Protein AF-A0A5U1CIJ1-F1 (afdb_monomer_lite)

Sequence (162 aa):
MGEFSKLVGDYGEDIVSHFLNIFGWENHATNKYVDCHTRKHEKNTHGIDALFVYNSPLESKTIENVIVSSKYSSNPYSKVASTFKSHFEDIATAIECYAKSSLKKEINQQVISAGRYNGCKKVDTGVLFYINNDSNPDKQDIISSIKNSQISSDLKYRTIHV

Secondary structure (DSSP, 8-state):
-HHHHHHHHHHHHHHHHHHHHHTT---SEEEEEEE-S-GGGS-SEEEEEEEEEEE-SSSTTEEEEEEEEEEEESS--TTHHHHHHHHHHHHHHHHHHHTT-HHHHHHHHHHHHHHT-TT-EEEEEEEEEEEE--SSHHHH--HHHHTT----TT---SEEE-

InterPro domains:
  IPR058873 GAPS4, PD-(D/E)XK nuclease domain [PF26115] (1-162)

Organism: Salmonella enterica (NCBI:txid28901)

pLDDT: mean 89.27, std 7.08, range [53.81, 97.5]

Foldseek 3Di:
DVVVVVVQQVVQLVVVVVVCVVVVQDFPDAFDWFAQPDCVVVDGIATFGTWGWADDPVDPLEIEIEGEDGDGDPAFDPQLQVVVLVQVLRQLSNLVRCVVGPVVVVVVVVRCVVPVSPPGHYAYEYEYHHAGPDPDPVSRPCCVVHVPRDHDPVGDHDYYHD

Radius of gyration: 16.55 Å; chains: 1; bounding box: 39×38×46 Å

Structure (mmCIF, N/CA/C/O backbone):
data_AF-A0A5U1CIJ1-F1
#
_entry.id   AF-A0A5U1CIJ1-F1
#
loop_
_atom_site.group_PDB
_atom_site.id
_atom_site.type_symbol
_atom_site.label_atom_id
_atom_site.label_alt_id
_atom_site.label_comp_id
_atom_site.label_asym_id
_atom_site.label_entity_id
_atom_site.label_seq_id
_atom_site.pdbx_PDB_ins_code
_atom_site.Cartn_x
_atom_site.Cartn_y
_atom_site.Cartn_z
_atom_site.occupancy
_atom_site.B_iso_or_equiv
_atom_site.auth_seq_id
_atom_site.auth_comp_id
_atom_site.auth_asym_id
_atom_site.auth_atom_id
_atom_site.pdbx_PDB_model_num
ATOM 1 N N . MET A 1 1 ? 3.457 9.737 25.026 1.00 53.81 1 MET A N 1
ATOM 2 C CA . MET A 1 1 ? 2.345 9.347 24.123 1.00 53.81 1 MET A CA 1
ATOM 3 C C . MET A 1 1 ? 2.815 8.828 22.762 1.00 53.81 1 MET A C 1
ATOM 5 O O . MET A 1 1 ? 2.173 7.919 22.261 1.00 53.81 1 MET A O 1
ATOM 9 N N . GLY A 1 2 ? 3.922 9.316 22.180 1.00 64.56 2 GLY A N 1
ATOM 10 C CA . GLY A 1 2 ? 4.416 8.813 20.883 1.00 64.56 2 GLY A CA 1
ATOM 11 C C . GLY A 1 2 ? 4.993 7.388 20.899 1.00 64.56 2 GLY A C 1
ATOM 12 O O . GLY A 1 2 ? 4.758 6.634 19.964 1.00 64.56 2 GLY A O 1
ATOM 13 N N . GLU A 1 3 ? 5.687 6.986 21.968 1.00 73.81 3 GLU A N 1
ATOM 14 C CA . GLU A 1 3 ? 6.355 5.672 22.032 1.00 73.81 3 GLU A CA 1
ATOM 15 C C . GLU A 1 3 ? 5.380 4.491 22.036 1.00 73.81 3 GLU A C 1
ATOM 17 O O . GLU A 1 3 ? 5.591 3.524 21.314 1.00 73.81 3 GLU A O 1
ATOM 22 N N . PHE A 1 4 ? 4.274 4.589 22.781 1.00 74.81 4 PHE A N 1
ATOM 23 C CA . PHE A 1 4 ? 3.248 3.543 22.789 1.00 74.81 4 PHE A CA 1
ATOM 24 C C . PHE A 1 4 ? 2.557 3.414 21.426 1.00 74.81 4 PHE A C 1
ATOM 26 O O . PHE A 1 4 ? 2.338 2.309 20.948 1.00 74.81 4 PHE A O 1
ATOM 33 N N . SER A 1 5 ? 2.261 4.539 20.763 1.00 73.25 5 SER A N 1
ATOM 34 C CA . SER A 1 5 ? 1.679 4.514 19.415 1.00 73.25 5 SER A CA 1
ATOM 35 C C . SER A 1 5 ? 2.624 3.886 18.395 1.00 73.25 5 SER A C 1
ATOM 37 O O . SER A 1 5 ? 2.160 3.185 17.501 1.00 73.25 5 SER A O 1
ATOM 39 N N . LYS A 1 6 ? 3.931 4.134 18.528 1.00 79.81 6 LYS A N 1
ATOM 40 C CA . LYS A 1 6 ? 4.946 3.515 17.679 1.00 79.81 6 LYS A CA 1
ATOM 41 C C . LYS A 1 6 ? 5.019 2.008 17.924 1.00 79.81 6 LYS A C 1
ATOM 43 O O . LYS A 1 6 ? 4.906 1.257 16.973 1.00 79.81 6 LYS A O 1
ATOM 48 N N . LEU A 1 7 ? 5.079 1.580 19.187 1.00 82.62 7 LEU A N 1
ATOM 49 C CA . LEU A 1 7 ? 5.100 0.163 19.564 1.00 82.62 7 LEU A CA 1
ATOM 50 C C . LEU A 1 7 ? 3.896 -0.613 19.005 1.00 82.62 7 LEU A C 1
ATOM 52 O O . LEU A 1 7 ? 4.040 -1.733 18.527 1.00 82.62 7 LEU A O 1
ATOM 56 N N . VAL A 1 8 ? 2.703 -0.016 19.062 1.00 80.94 8 VAL A N 1
ATOM 57 C CA . VAL A 1 8 ? 1.487 -0.605 18.482 1.00 80.94 8 VAL A CA 1
ATOM 58 C C . VAL A 1 8 ? 1.604 -0.717 16.959 1.00 80.94 8 VAL A C 1
ATOM 60 O O . VAL A 1 8 ? 1.215 -1.740 16.403 1.00 80.94 8 VAL A O 1
ATOM 63 N N . GLY A 1 9 ? 2.154 0.303 16.294 1.00 79.94 9 GLY A N 1
ATOM 64 C CA . GLY A 1 9 ? 2.446 0.263 14.859 1.00 79.94 9 GLY A CA 1
ATOM 65 C C . GLY A 1 9 ? 3.426 -0.853 14.497 1.00 79.94 9 GLY A C 1
ATOM 66 O O . GLY A 1 9 ? 3.091 -1.692 13.666 1.00 79.94 9 GLY A O 1
ATOM 67 N N . ASP A 1 10 ? 4.561 -0.918 15.198 1.00 83.88 10 ASP A N 1
ATOM 68 C CA . ASP A 1 10 ? 5.608 -1.928 15.004 1.00 83.88 10 ASP A CA 1
ATOM 69 C C . ASP A 1 10 ? 5.029 -3.352 15.154 1.00 83.88 10 ASP A C 1
ATOM 71 O O . ASP A 1 10 ? 5.276 -4.224 14.327 1.00 83.88 10 ASP A O 1
ATOM 75 N N . TYR A 1 11 ? 4.150 -3.581 16.140 1.00 86.19 11 TYR A N 1
ATOM 76 C CA . TYR A 1 11 ? 3.475 -4.874 16.311 1.00 86.19 11 TYR A CA 1
ATOM 77 C C . TYR A 1 11 ? 2.556 -5.235 15.130 1.00 86.19 11 TYR A C 1
ATOM 79 O O . TYR A 1 11 ? 2.484 -6.390 14.708 1.00 86.19 11 TYR A O 1
ATOM 87 N N . GLY A 1 12 ? 1.846 -4.248 14.576 1.00 84.06 12 GLY A N 1
ATOM 88 C CA . GLY A 1 12 ? 1.027 -4.434 13.378 1.00 84.06 12 GLY A CA 1
ATOM 89 C C . GLY A 1 12 ? 1.860 -4.729 12.129 1.00 84.06 12 GLY A C 1
ATOM 90 O O . GLY A 1 12 ? 1.448 -5.527 11.283 1.00 84.06 12 GLY A O 1
ATOM 91 N N . GLU A 1 13 ? 3.027 -4.101 12.000 1.00 84.81 13 GLU A N 1
ATOM 92 C CA . GLU A 1 13 ? 3.994 -4.384 10.936 1.00 84.81 13 GLU A CA 1
ATOM 93 C C . GLU A 1 13 ? 4.591 -5.790 11.077 1.00 84.81 13 GLU A C 1
ATOM 95 O O . GLU A 1 13 ? 4.711 -6.496 10.075 1.00 84.81 13 GLU A O 1
ATOM 100 N N . ASP A 1 14 ? 4.886 -6.237 12.301 1.00 87.19 14 ASP A N 1
ATOM 101 C CA . ASP A 1 14 ? 5.404 -7.580 12.586 1.00 87.19 14 ASP A CA 1
ATOM 102 C C . ASP A 1 14 ? 4.399 -8.678 12.212 1.00 87.19 14 ASP A C 1
ATOM 104 O O . ASP A 1 14 ? 4.774 -9.660 11.567 1.00 87.19 14 ASP A O 1
ATOM 108 N N . ILE A 1 15 ? 3.114 -8.506 12.554 1.00 87.44 15 ILE A N 1
ATOM 109 C CA . ILE A 1 15 ? 2.046 -9.448 12.168 1.00 87.44 15 ILE A CA 1
ATOM 110 C C . ILE A 1 15 ? 1.993 -9.595 10.645 1.00 87.44 15 ILE A C 1
ATOM 112 O O . ILE A 1 15 ? 1.996 -10.712 10.121 1.00 87.44 15 ILE A O 1
ATOM 116 N N . VAL A 1 16 ? 1.954 -8.468 9.929 1.00 88.44 16 VAL A N 1
ATOM 117 C CA . VAL A 1 16 ? 1.864 -8.456 8.464 1.00 88.44 16 VAL A CA 1
ATOM 118 C C . VAL A 1 16 ? 3.131 -9.028 7.835 1.00 88.44 16 VAL A C 1
ATOM 120 O O . VAL A 1 16 ? 3.046 -9.847 6.923 1.00 88.44 16 VAL A O 1
ATOM 123 N N . SER A 1 17 ? 4.306 -8.669 8.347 1.00 85.75 17 SER A N 1
ATOM 124 C CA . SER A 1 17 ? 5.583 -9.199 7.867 1.00 85.75 17 SER A CA 1
ATOM 125 C C . SER A 1 17 ? 5.662 -10.712 8.058 1.00 85.75 17 SER A C 1
ATOM 127 O O . SER A 1 17 ? 6.045 -11.431 7.137 1.00 85.75 17 SER A O 1
ATOM 129 N N . HIS A 1 18 ? 5.243 -11.222 9.219 1.00 87.88 18 HIS A N 1
ATOM 130 C CA . HIS A 1 18 ? 5.201 -12.658 9.476 1.00 87.88 18 HIS A CA 1
ATOM 131 C C . HIS A 1 18 ? 4.218 -13.377 8.545 1.00 87.88 18 HIS A C 1
ATOM 133 O O . HIS A 1 18 ? 4.573 -14.401 7.964 1.00 87.88 18 HIS A O 1
ATOM 139 N N . PHE A 1 19 ? 3.020 -12.818 8.343 1.00 88.88 19 PHE A N 1
ATOM 140 C CA . PHE A 1 19 ? 2.041 -13.341 7.390 1.00 88.88 19 PHE A CA 1
ATOM 141 C C . PHE A 1 19 ? 2.640 -13.447 5.983 1.00 88.88 19 PHE A C 1
ATOM 143 O O . PHE A 1 19 ? 2.632 -14.523 5.397 1.00 88.88 19 PHE A O 1
ATOM 150 N N . LEU A 1 20 ? 3.230 -12.370 5.462 1.00 88.31 20 LEU A N 1
ATOM 151 C CA . LEU A 1 20 ? 3.820 -12.340 4.119 1.00 88.31 20 LEU A CA 1
ATOM 152 C C . LEU A 1 20 ? 5.004 -13.312 3.975 1.00 88.31 20 LEU A C 1
ATOM 154 O O . LEU A 1 20 ? 5.127 -13.981 2.946 1.00 88.31 20 LEU A O 1
ATOM 158 N N . ASN A 1 21 ? 5.813 -13.470 5.026 1.00 86.06 21 ASN A N 1
ATOM 159 C CA . ASN A 1 21 ? 6.894 -14.455 5.064 1.00 86.06 21 ASN A CA 1
ATOM 160 C C . ASN A 1 21 ? 6.374 -15.899 4.967 1.00 86.06 21 ASN A C 1
ATOM 162 O O . ASN A 1 21 ? 7.000 -16.719 4.298 1.00 86.06 21 ASN A O 1
ATOM 166 N N . ILE A 1 22 ? 5.223 -16.221 5.576 1.00 89.38 22 ILE A N 1
ATOM 167 C CA . ILE A 1 22 ? 4.598 -17.553 5.454 1.00 89.38 22 ILE A CA 1
ATOM 168 C C . ILE A 1 22 ? 4.229 -17.858 3.994 1.00 89.38 22 ILE A C 1
ATOM 170 O O . ILE A 1 22 ? 4.387 -18.993 3.548 1.00 89.38 22 ILE A O 1
ATOM 174 N N . PHE A 1 23 ? 3.793 -16.854 3.227 1.00 84.88 23 PHE A N 1
ATOM 175 C CA . PHE A 1 23 ? 3.520 -17.001 1.790 1.00 84.88 23 PHE A CA 1
ATOM 176 C C . PHE A 1 23 ? 4.783 -16.995 0.919 1.00 84.88 23 PHE A C 1
ATOM 178 O O . PHE A 1 23 ? 4.680 -17.098 -0.304 1.00 84.88 23 PHE A O 1
ATOM 185 N N . GLY A 1 24 ? 5.971 -16.880 1.521 1.00 83.38 24 GLY A N 1
ATOM 186 C CA . GLY A 1 24 ? 7.238 -16.819 0.799 1.00 83.38 24 GLY A CA 1
ATOM 187 C C . GLY A 1 24 ? 7.398 -15.548 -0.034 1.00 83.38 24 GLY A C 1
ATOM 188 O O . GLY A 1 24 ? 8.133 -15.551 -1.018 1.00 83.38 24 GLY A O 1
ATOM 189 N N . TRP A 1 25 ? 6.691 -14.467 0.310 1.00 84.19 25 TRP A N 1
ATOM 190 C CA . TRP A 1 25 ? 6.895 -13.181 -0.346 1.00 84.19 25 TRP A CA 1
ATOM 191 C C . TRP A 1 25 ? 8.174 -12.539 0.186 1.00 84.19 25 TRP A C 1
ATOM 193 O O . TRP A 1 25 ? 8.206 -11.998 1.289 1.00 84.19 25 TRP A O 1
ATOM 203 N N . GLU A 1 26 ? 9.238 -12.596 -0.613 1.00 73.94 26 GLU A N 1
ATOM 204 C CA . GLU A 1 26 ? 10.496 -11.918 -0.308 1.00 73.94 26 GLU A CA 1
ATOM 205 C C . GLU A 1 26 ? 10.369 -10.412 -0.548 1.00 73.94 26 GLU A C 1
ATOM 207 O O . GLU A 1 26 ? 10.061 -9.948 -1.648 1.00 73.94 26 GLU A O 1
ATOM 212 N N . ASN A 1 27 ? 10.590 -9.633 0.507 1.00 71.00 27 ASN A N 1
ATOM 213 C CA . ASN A 1 27 ? 10.382 -8.193 0.489 1.00 71.00 27 ASN A CA 1
ATOM 214 C C . ASN A 1 27 ? 11.592 -7.456 -0.107 1.00 71.00 27 ASN A C 1
ATOM 216 O O . ASN A 1 27 ? 12.730 -7.706 0.287 1.00 71.00 27 ASN A O 1
ATOM 220 N N . HIS A 1 28 ? 11.356 -6.502 -1.013 1.00 71.00 28 HIS A N 1
ATOM 221 C CA . HIS A 1 28 ? 12.432 -5.685 -1.588 1.00 71.00 28 HIS A CA 1
ATOM 222 C C . HIS A 1 28 ? 12.761 -4.478 -0.715 1.00 71.00 28 HIS A C 1
ATOM 224 O O . HIS A 1 28 ? 13.891 -3.987 -0.734 1.00 71.00 28 HIS A O 1
ATOM 230 N N . ALA A 1 29 ? 11.776 -3.970 0.030 1.00 78.88 29 ALA A N 1
ATOM 231 C CA . ALA A 1 29 ? 11.988 -2.872 0.953 1.00 78.88 29 ALA A CA 1
ATOM 232 C C . ALA A 1 29 ? 10.927 -2.833 2.059 1.00 78.88 29 ALA A C 1
ATOM 234 O O . ALA A 1 29 ? 9.730 -2.911 1.794 1.00 78.88 29 ALA A O 1
ATOM 235 N N . THR A 1 30 ? 11.378 -2.623 3.293 1.00 82.62 30 THR A N 1
ATOM 236 C CA . THR A 1 30 ? 10.537 -2.347 4.464 1.00 82.62 30 THR A CA 1
ATOM 237 C C . THR A 1 30 ? 10.647 -0.887 4.884 1.00 82.62 30 THR A C 1
ATOM 239 O O . THR A 1 30 ? 11.697 -0.254 4.706 1.00 82.62 30 THR A O 1
ATOM 242 N N . ASN A 1 31 ? 9.555 -0.368 5.445 1.00 82.06 31 ASN A N 1
ATOM 243 C CA . ASN A 1 31 ? 9.468 0.905 6.166 1.00 82.06 31 ASN A CA 1
ATOM 244 C C . ASN A 1 31 ? 10.107 2.073 5.405 1.00 82.06 31 ASN A C 1
ATOM 246 O O . ASN A 1 31 ? 10.948 2.822 5.914 1.00 82.06 31 ASN A O 1
ATOM 250 N N . LYS A 1 32 ? 9.728 2.199 4.129 1.00 87.19 32 LYS A N 1
ATOM 251 C CA . LYS A 1 32 ? 10.192 3.267 3.245 1.00 87.19 32 LYS A CA 1
ATOM 252 C C . LYS A 1 32 ? 9.242 4.445 3.292 1.00 87.19 32 LYS A C 1
ATOM 254 O O . LYS A 1 32 ? 8.031 4.298 3.389 1.00 87.19 32 LYS A O 1
ATOM 259 N N . TYR A 1 33 ? 9.815 5.626 3.125 1.00 90.75 33 TYR A N 1
ATOM 260 C CA . TYR A 1 33 ? 9.062 6.840 2.867 1.00 90.75 33 TYR A CA 1
ATOM 261 C C . TYR A 1 33 ? 9.269 7.235 1.413 1.00 90.75 33 TYR A C 1
ATOM 263 O O . TYR A 1 33 ? 10.394 7.204 0.911 1.00 90.75 33 TYR A O 1
ATOM 271 N N . VAL A 1 34 ? 8.183 7.596 0.739 1.00 93.75 34 VAL A N 1
ATOM 272 C CA . VAL A 1 34 ? 8.235 8.216 -0.584 1.00 93.75 34 VAL A CA 1
ATOM 273 C C . VAL A 1 34 ? 7.899 9.688 -0.466 1.00 93.75 34 VAL A C 1
ATOM 275 O O . VAL A 1 34 ? 6.933 10.062 0.202 1.00 93.75 34 VAL A O 1
ATOM 278 N N . ASP A 1 35 ? 8.692 10.522 -1.129 1.00 95.56 35 ASP A N 1
ATOM 279 C CA . ASP A 1 35 ? 8.424 11.952 -1.187 1.00 95.56 35 ASP A CA 1
ATOM 280 C C . ASP A 1 35 ? 7.102 12.213 -1.902 1.00 95.56 35 ASP A C 1
ATOM 282 O O . ASP A 1 35 ? 6.787 11.633 -2.948 1.00 95.56 35 ASP A O 1
ATOM 286 N N . CYS A 1 36 ? 6.320 13.118 -1.327 1.00 95.75 36 CYS A N 1
ATOM 287 C CA . CYS A 1 36 ? 5.090 13.556 -1.938 1.00 95.75 36 CYS A CA 1
ATOM 288 C C . CYS A 1 36 ? 5.396 14.433 -3.151 1.00 95.75 36 CYS A C 1
ATOM 290 O O . CYS A 1 36 ? 6.102 15.437 -3.077 1.00 95.75 36 CYS A O 1
ATOM 292 N N . HIS A 1 37 ? 4.808 14.085 -4.289 1.00 93.50 37 HIS A N 1
ATOM 293 C CA . HIS A 1 37 ? 5.071 14.787 -5.539 1.00 93.50 37 HIS A CA 1
ATOM 294 C C . HIS A 1 37 ? 4.178 16.026 -5.767 1.00 93.50 37 HIS A C 1
ATOM 296 O O . HIS A 1 37 ? 4.293 16.692 -6.795 1.00 93.50 37 HIS A O 1
ATOM 302 N N . THR A 1 38 ? 3.205 16.290 -4.880 1.00 92.81 38 THR A N 1
ATOM 303 C CA . THR A 1 38 ? 2.183 17.334 -5.069 1.00 92.81 38 THR A CA 1
ATOM 304 C C . THR A 1 38 ? 1.727 17.929 -3.745 1.00 92.81 38 THR A C 1
ATOM 306 O O . THR A 1 38 ? 1.473 17.218 -2.783 1.00 92.81 38 THR A O 1
ATOM 309 N N . ARG A 1 39 ? 1.505 19.244 -3.709 1.00 91.19 39 ARG A N 1
ATOM 310 C CA . ARG A 1 39 ? 0.989 19.915 -2.505 1.00 91.19 39 ARG A CA 1
ATOM 311 C C . ARG A 1 39 ? -0.465 19.556 -2.180 1.00 91.19 39 ARG A C 1
ATOM 313 O O . ARG A 1 39 ? -0.890 19.773 -1.055 1.00 91.19 39 ARG A O 1
ATOM 320 N N . LYS A 1 40 ? -1.212 18.982 -3.135 1.00 91.31 40 LYS A N 1
ATOM 321 C CA . LYS A 1 40 ? -2.625 18.598 -2.952 1.00 91.31 40 LYS A CA 1
ATOM 322 C C . LYS A 1 40 ? -2.850 17.537 -1.871 1.00 91.31 40 LYS A C 1
ATOM 324 O O . LYS A 1 40 ? -3.951 17.462 -1.355 1.00 91.31 40 LYS A O 1
ATOM 329 N N . HIS A 1 41 ? -1.847 16.713 -1.562 1.00 91.38 41 HIS A N 1
ATOM 330 C CA . HIS A 1 41 ? -1.977 15.681 -0.527 1.00 91.38 41 HIS A CA 1
ATOM 331 C C . HIS A 1 41 ? -1.764 16.226 0.889 1.00 91.38 41 HIS A C 1
ATOM 333 O O . HIS A 1 41 ? -1.901 15.467 1.840 1.00 91.38 41 HIS A O 1
ATOM 339 N N . GLU A 1 42 ? -1.350 17.495 1.029 1.00 92.69 42 GLU A N 1
ATOM 340 C CA . GLU A 1 42 ? -1.073 18.138 2.324 1.00 92.69 42 GLU A CA 1
ATOM 341 C C . GLU A 1 42 ? -0.061 17.368 3.199 1.00 92.69 42 GLU A C 1
ATOM 343 O O . GLU A 1 42 ? -0.023 17.496 4.420 1.00 92.69 42 GLU A O 1
ATOM 348 N N . LYS A 1 43 ? 0.802 16.571 2.558 1.00 92.25 43 LYS A N 1
ATOM 349 C CA . LYS A 1 43 ? 1.853 15.760 3.179 1.00 92.25 43 LYS A CA 1
ATOM 350 C C . LYS A 1 43 ? 3.169 15.961 2.440 1.00 92.25 43 LYS A C 1
ATOM 352 O O . LYS A 1 43 ? 3.178 16.168 1.228 1.00 92.25 43 LYS A O 1
ATOM 357 N N . ASN A 1 44 ? 4.276 15.863 3.175 1.00 94.06 44 ASN A N 1
ATOM 358 C CA . ASN A 1 44 ? 5.624 15.901 2.599 1.00 94.06 44 ASN A CA 1
ATOM 359 C C . ASN A 1 44 ? 6.091 14.513 2.153 1.00 94.06 44 ASN A C 1
ATOM 361 O O . ASN A 1 44 ? 6.791 14.400 1.153 1.00 94.06 44 ASN A O 1
ATOM 365 N N . THR A 1 45 ? 5.687 13.466 2.874 1.00 94.94 45 THR A N 1
ATOM 366 C CA . THR A 1 45 ? 6.059 12.075 2.603 1.00 94.94 45 THR A CA 1
ATOM 367 C C . THR A 1 45 ? 4.877 11.137 2.845 1.00 94.94 45 THR A C 1
ATOM 369 O O . THR A 1 45 ? 3.941 11.470 3.578 1.00 94.94 45 THR A O 1
ATOM 372 N N . HIS A 1 46 ? 4.927 9.957 2.230 1.00 94.44 46 HIS A N 1
ATOM 373 C CA . HIS A 1 46 ? 3.990 8.858 2.457 1.00 94.44 46 HIS A CA 1
ATOM 374 C C . HIS A 1 46 ? 4.757 7.611 2.902 1.00 94.44 46 HIS A C 1
ATOM 376 O O . HIS A 1 46 ? 5.802 7.301 2.329 1.00 94.44 46 HIS A O 1
ATOM 382 N N . GLY A 1 47 ? 4.250 6.918 3.922 1.00 90.94 47 GLY A N 1
ATOM 383 C CA . GLY A 1 47 ? 4.833 5.670 4.416 1.00 90.94 47 GLY A CA 1
ATOM 384 C C . GLY A 1 47 ? 4.409 4.467 3.574 1.00 90.94 47 GLY A C 1
ATOM 385 O O . GLY A 1 47 ? 3.264 4.392 3.128 1.00 90.94 47 GLY A O 1
ATOM 386 N N . ILE A 1 48 ? 5.347 3.550 3.360 1.00 92.62 48 ILE A N 1
ATOM 387 C CA . ILE A 1 48 ? 5.157 2.239 2.743 1.00 92.62 48 ILE A CA 1
ATOM 388 C C . ILE A 1 48 ? 5.787 1.215 3.685 1.00 92.62 48 ILE A C 1
ATOM 390 O O . ILE A 1 48 ? 7.007 1.210 3.870 1.00 92.62 48 ILE A O 1
ATOM 394 N N . ASP A 1 49 ? 4.952 0.352 4.254 1.00 91.62 49 ASP A N 1
ATOM 395 C CA . ASP A 1 49 ? 5.368 -0.5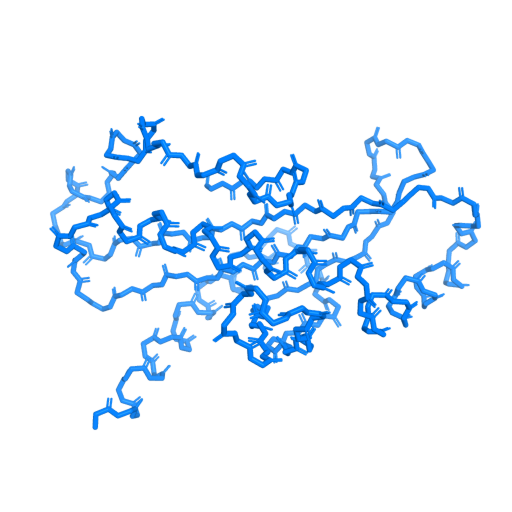78 5.307 1.00 91.62 49 ASP A CA 1
ATOM 396 C C . ASP A 1 49 ? 6.122 -1.768 4.678 1.00 91.62 49 ASP A C 1
ATOM 398 O O . ASP A 1 49 ? 7.198 -2.163 5.130 1.00 91.62 49 ASP A O 1
ATOM 402 N N . ALA A 1 50 ? 5.644 -2.260 3.527 1.00 91.56 50 ALA A N 1
ATOM 403 C CA . ALA A 1 50 ? 6.365 -3.233 2.705 1.00 91.56 50 ALA A CA 1
ATOM 404 C C . ALA A 1 50 ? 6.183 -2.983 1.200 1.00 91.56 50 ALA A C 1
ATOM 406 O O . ALA A 1 50 ? 5.157 -2.462 0.756 1.00 91.56 50 ALA A O 1
ATOM 407 N N . LEU A 1 51 ? 7.191 -3.363 0.410 1.00 92.75 51 LEU A N 1
ATOM 408 C CA . LEU A 1 51 ? 7.218 -3.190 -1.038 1.00 92.75 51 LEU A CA 1
ATOM 409 C C . LEU A 1 51 ? 7.776 -4.436 -1.732 1.00 92.75 51 LEU A C 1
ATOM 411 O O . LEU A 1 51 ? 8.962 -4.751 -1.624 1.00 92.75 51 LEU A O 1
ATOM 415 N N . PHE A 1 52 ? 6.942 -5.070 -2.551 1.00 92.75 52 PHE A N 1
ATOM 416 C CA . PHE A 1 52 ? 7.323 -6.234 -3.352 1.00 92.75 52 PHE A CA 1
ATOM 417 C C . PHE A 1 52 ? 7.359 -5.857 -4.827 1.00 92.75 52 PHE A C 1
ATOM 419 O O . PHE A 1 52 ? 6.421 -5.232 -5.317 1.00 92.75 52 PHE A O 1
ATOM 426 N N . VAL A 1 53 ? 8.422 -6.220 -5.548 1.00 92.81 53 VAL A N 1
ATOM 427 C CA . VAL A 1 53 ? 8.555 -5.898 -6.973 1.00 92.81 53 VAL A CA 1
ATOM 428 C C . VAL A 1 53 ? 9.033 -7.114 -7.747 1.00 92.81 53 VAL A C 1
ATOM 430 O O . VAL A 1 53 ? 10.199 -7.482 -7.691 1.00 92.81 53 VAL A O 1
ATOM 433 N N . TYR A 1 54 ? 8.144 -7.724 -8.522 1.00 90.50 54 TYR A N 1
ATOM 434 C CA . TYR A 1 54 ? 8.433 -8.988 -9.195 1.00 90.50 54 TYR A CA 1
ATOM 435 C C . TYR A 1 54 ? 7.830 -9.048 -10.596 1.00 90.50 54 TYR A C 1
ATOM 437 O O . TYR A 1 54 ? 6.895 -8.322 -10.936 1.00 90.50 54 TYR A O 1
ATOM 445 N N . ASN A 1 55 ? 8.370 -9.932 -11.436 1.00 91.12 55 ASN A N 1
ATOM 446 C CA . ASN A 1 55 ? 7.756 -10.243 -12.722 1.00 91.12 55 ASN A CA 1
ATOM 447 C C . ASN A 1 55 ? 6.470 -11.047 -12.491 1.00 91.12 55 ASN A C 1
ATOM 449 O O . ASN A 1 55 ? 6.503 -12.094 -11.845 1.00 91.12 55 ASN A O 1
ATOM 453 N N . SER A 1 56 ? 5.355 -10.564 -13.033 1.00 90.56 56 SER A N 1
ATOM 454 C CA . SER A 1 56 ? 4.040 -11.174 -12.877 1.00 90.56 56 SER A CA 1
ATOM 455 C C . SER A 1 56 ? 4.052 -12.613 -13.405 1.00 90.56 56 SER A C 1
ATOM 457 O O . SER A 1 56 ? 4.399 -12.829 -14.572 1.00 90.56 56 SER A O 1
ATOM 459 N N . PRO A 1 57 ? 3.654 -13.607 -12.589 1.00 88.56 57 PRO A N 1
ATOM 460 C CA . PRO A 1 57 ? 3.477 -14.974 -13.066 1.00 88.56 57 PRO A CA 1
ATOM 461 C C . PRO A 1 57 ? 2.167 -15.147 -13.854 1.00 88.56 57 PRO A C 1
ATOM 463 O O . PRO A 1 57 ? 1.975 -16.179 -14.490 1.00 88.56 57 PRO A O 1
ATOM 466 N N . LEU A 1 58 ? 1.266 -14.155 -13.810 1.00 90.50 58 LEU A N 1
ATOM 467 C CA . LEU A 1 58 ? -0.081 -14.231 -14.385 1.00 90.50 58 LEU A CA 1
ATOM 468 C C . LEU A 1 58 ? -0.238 -13.388 -15.661 1.00 90.50 58 LEU A C 1
ATOM 470 O O . LEU A 1 58 ? -0.911 -13.817 -16.595 1.00 90.50 58 LEU A O 1
ATOM 474 N N . GLU A 1 59 ? 0.377 -12.200 -15.726 1.00 91.69 59 GLU A N 1
ATOM 475 C CA . GLU A 1 59 ? 0.328 -11.311 -16.897 1.00 91.69 59 GLU A CA 1
ATOM 476 C C . GLU A 1 59 ? 1.700 -11.277 -17.590 1.00 91.69 59 GLU A C 1
ATOM 478 O O . GLU A 1 59 ? 2.705 -10.854 -17.019 1.00 91.69 59 GLU A O 1
ATOM 483 N N . SER A 1 60 ? 1.759 -11.692 -18.859 1.00 90.19 60 SER A N 1
ATOM 484 C CA . SER A 1 60 ? 3.005 -11.645 -19.636 1.00 90.19 60 SER A CA 1
ATOM 485 C C . SER A 1 60 ? 3.569 -10.222 -19.728 1.00 90.19 60 SER A C 1
ATOM 487 O O . SER A 1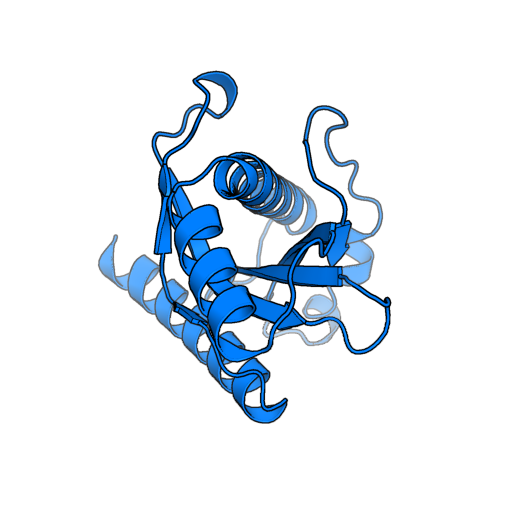 60 ? 2.827 -9.257 -19.910 1.00 90.19 60 SER A O 1
ATOM 489 N N . LYS A 1 61 ? 4.903 -10.101 -19.669 1.00 90.06 61 LYS A N 1
ATOM 490 C CA . LYS A 1 61 ? 5.642 -8.826 -19.780 1.00 90.06 61 LYS A CA 1
ATOM 491 C C . LYS A 1 61 ? 5.154 -7.746 -18.804 1.00 90.06 61 LYS A C 1
ATOM 493 O O . LYS A 1 61 ? 5.063 -6.570 -19.167 1.00 90.06 61 LYS A O 1
ATOM 498 N N . THR A 1 62 ? 4.859 -8.136 -17.569 1.00 94.00 62 THR A N 1
ATOM 499 C CA . THR A 1 62 ? 4.381 -7.224 -16.529 1.00 94.00 62 THR A CA 1
ATOM 500 C C . THR A 1 62 ? 5.229 -7.359 -15.275 1.00 94.00 62 THR A C 1
ATOM 502 O O . THR A 1 62 ? 5.507 -8.464 -14.831 1.00 94.00 62 THR A O 1
ATOM 505 N N . ILE A 1 63 ? 5.651 -6.231 -14.711 1.00 94.44 63 ILE A N 1
ATOM 506 C CA . ILE A 1 63 ? 6.269 -6.143 -13.389 1.00 94.44 63 ILE A CA 1
ATOM 507 C C . ILE A 1 63 ? 5.220 -5.578 -12.439 1.00 94.44 63 ILE A C 1
ATOM 509 O O . ILE A 1 63 ? 4.734 -4.461 -12.643 1.00 94.44 63 ILE A O 1
ATOM 513 N N . GLU A 1 64 ? 4.886 -6.352 -11.416 1.00 94.44 64 GLU A N 1
ATOM 514 C CA . GLU A 1 64 ? 3.994 -5.948 -10.337 1.00 94.44 64 GLU A CA 1
ATOM 515 C C . GLU A 1 64 ? 4.808 -5.261 -9.248 1.00 94.44 64 GLU A C 1
ATOM 517 O O . GLU A 1 64 ? 5.852 -5.757 -8.834 1.00 94.44 64 GLU A O 1
ATOM 522 N N . ASN A 1 65 ? 4.327 -4.108 -8.801 1.00 95.62 65 ASN A N 1
ATOM 523 C CA . ASN A 1 65 ? 4.831 -3.369 -7.656 1.00 95.62 65 ASN A CA 1
ATOM 524 C C . ASN A 1 65 ? 3.706 -3.395 -6.624 1.00 95.62 65 ASN A C 1
ATOM 526 O O . ASN A 1 65 ? 2.681 -2.741 -6.813 1.00 95.62 65 ASN A O 1
ATOM 530 N N . VAL A 1 66 ? 3.871 -4.180 -5.567 1.00 95.44 66 VAL A N 1
ATOM 531 C CA . VAL A 1 66 ? 2.882 -4.324 -4.501 1.00 95.44 66 VAL A CA 1
ATOM 532 C C . VAL A 1 66 ? 3.284 -3.423 -3.343 1.00 95.44 66 VAL A C 1
ATOM 534 O O . VAL A 1 66 ? 4.287 -3.676 -2.677 1.00 95.44 66 VAL A O 1
ATOM 537 N N . ILE A 1 67 ? 2.505 -2.367 -3.127 1.00 96.38 67 ILE A N 1
ATOM 538 C CA . ILE A 1 67 ? 2.672 -1.393 -2.051 1.00 96.38 67 ILE A CA 1
ATOM 539 C C . ILE A 1 67 ? 1.761 -1.815 -0.905 1.00 96.38 67 ILE A C 1
ATOM 541 O O . ILE A 1 67 ? 0.539 -1.830 -1.057 1.00 96.38 67 ILE A O 1
ATOM 545 N N . VAL A 1 68 ? 2.346 -2.157 0.236 1.00 95.31 68 VAL A N 1
ATOM 546 C CA . VAL A 1 68 ? 1.606 -2.633 1.404 1.00 95.31 68 VAL A CA 1
ATOM 547 C C . VAL A 1 68 ? 1.529 -1.541 2.458 1.00 95.31 68 VAL A C 1
ATOM 549 O O . VAL A 1 68 ? 2.534 -0.891 2.760 1.00 95.31 68 VAL A O 1
ATOM 552 N N . SER A 1 69 ? 0.347 -1.383 3.053 1.00 95.50 69 SER A N 1
ATOM 553 C CA . SER A 1 69 ? 0.209 -0.677 4.319 1.00 95.50 69 SER A CA 1
ATOM 554 C C . SER A 1 69 ? -0.501 -1.520 5.374 1.00 95.50 69 SER A C 1
ATOM 556 O O . SER A 1 69 ? -1.566 -2.080 5.121 1.00 95.50 69 SER A O 1
ATOM 558 N N . SER A 1 70 ? 0.093 -1.586 6.563 1.00 93.25 70 SER A N 1
ATOM 559 C CA . SER A 1 70 ? -0.473 -2.174 7.769 1.00 93.25 70 SER A CA 1
ATOM 560 C C . SER A 1 70 ? -1.124 -1.091 8.621 1.00 93.25 70 SER A C 1
ATOM 562 O O . SER A 1 70 ? -0.569 -0.011 8.859 1.00 93.25 70 SER A O 1
ATOM 564 N N . LYS A 1 71 ? -2.350 -1.360 9.060 1.00 92.62 71 LYS A N 1
ATOM 565 C CA . LYS A 1 71 ? -3.106 -0.514 9.977 1.00 92.62 71 LYS A CA 1
ATOM 566 C C . LYS A 1 71 ? -3.657 -1.394 11.076 1.00 92.62 71 LYS A C 1
ATOM 568 O O . LYS A 1 71 ? -4.596 -2.162 10.879 1.00 92.62 71 LYS A O 1
ATOM 573 N N . TYR A 1 72 ? -3.034 -1.249 12.235 1.00 89.06 72 TYR A N 1
ATOM 574 C CA . TYR A 1 72 ? -3.391 -1.933 13.459 1.00 89.06 72 TYR A CA 1
ATOM 575 C C . TYR A 1 72 ? -3.680 -0.904 14.547 1.00 89.06 72 TYR A C 1
ATOM 577 O O . TYR A 1 72 ? -3.063 0.163 14.612 1.00 89.06 72 TYR A O 1
ATOM 585 N N . SER A 1 73 ? -4.625 -1.236 15.413 1.00 83.44 73 SER A N 1
ATOM 586 C CA . SER A 1 73 ? -4.915 -0.480 16.621 1.00 83.44 73 SER A CA 1
ATOM 587 C C . SER A 1 73 ? -4.952 -1.444 17.793 1.00 83.44 73 SER A C 1
ATOM 589 O O . SER A 1 73 ? -5.556 -2.508 17.705 1.00 83.44 73 SER A O 1
ATOM 591 N N . SER A 1 74 ? -4.341 -1.060 18.915 1.00 79.75 74 SER A N 1
ATOM 592 C CA . SER A 1 74 ? -4.383 -1.859 20.143 1.00 79.75 74 SER A CA 1
ATOM 593 C C . SER A 1 74 ? -5.782 -1.917 20.756 1.00 79.75 74 SER A C 1
ATOM 595 O O . SER A 1 74 ? -6.082 -2.850 21.492 1.00 79.75 74 SER A O 1
ATOM 597 N N . ASN A 1 75 ? -6.621 -0.922 20.454 1.00 84.56 75 ASN A N 1
ATOM 598 C CA . ASN A 1 75 ? -8.018 -0.846 20.869 1.00 84.56 75 ASN A CA 1
ATOM 599 C C . ASN A 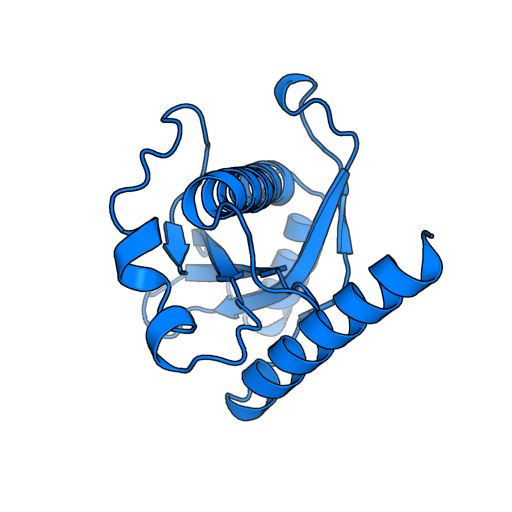1 75 ? -8.947 -1.033 19.659 1.00 84.56 75 ASN A C 1
ATOM 601 O O . ASN A 1 75 ? -8.573 -0.620 18.556 1.00 84.56 75 ASN A O 1
ATOM 605 N N . PRO A 1 76 ? -10.178 -1.532 19.853 1.00 84.94 76 PRO A N 1
ATOM 606 C CA . PRO A 1 76 ? -11.165 -1.603 18.782 1.00 84.94 76 PRO A CA 1
ATOM 607 C C . PRO A 1 76 ? -11.409 -0.231 18.145 1.00 84.94 76 PRO A C 1
ATOM 609 O O . PRO A 1 76 ? -11.512 0.786 18.844 1.00 84.94 76 PRO A O 1
ATOM 612 N N . TYR A 1 77 ? -11.542 -0.182 16.820 1.00 84.06 77 TYR A N 1
ATOM 613 C CA . TYR A 1 77 ? -11.867 1.066 16.134 1.00 84.06 77 TYR A CA 1
ATOM 614 C C . TYR A 1 77 ? -13.296 1.510 16.468 1.00 84.06 77 TYR A C 1
ATOM 616 O O . TYR A 1 77 ? -14.269 0.836 16.143 1.00 84.06 77 TYR A O 1
ATOM 624 N N . SER A 1 78 ? -13.446 2.704 17.045 1.00 84.44 78 SER A N 1
ATOM 625 C CA . SER A 1 78 ? -14.768 3.264 17.370 1.00 84.44 78 SER A CA 1
ATOM 626 C C . SER A 1 78 ? -15.575 3.685 16.136 1.00 84.44 78 SER A C 1
ATOM 628 O O . SER A 1 78 ? -16.802 3.744 16.188 1.00 84.44 78 SER A O 1
ATOM 630 N N . LYS A 1 79 ? -14.896 3.983 15.019 1.00 89.50 79 LYS A N 1
ATOM 631 C CA . LYS A 1 79 ? -15.501 4.388 13.742 1.00 89.50 79 LYS A CA 1
ATOM 632 C C . LYS A 1 79 ? -14.842 3.679 12.555 1.00 89.50 79 LYS A C 1
ATOM 634 O O . LYS A 1 79 ? -14.243 4.320 11.692 1.00 89.50 79 LYS A O 1
ATOM 639 N N . VAL A 1 80 ? -14.988 2.355 12.517 1.00 90.06 80 VAL A N 1
ATOM 640 C CA . VAL A 1 80 ? -14.394 1.443 11.520 1.00 90.06 80 VAL A CA 1
ATOM 641 C C . VAL A 1 80 ? -14.447 2.001 10.089 1.00 90.06 80 VAL A C 1
ATOM 643 O O . VAL A 1 80 ? -13.413 2.168 9.454 1.00 90.06 80 VAL A O 1
ATOM 646 N N . ALA A 1 81 ? -15.630 2.374 9.590 1.00 91.88 81 ALA A N 1
ATOM 647 C CA . ALA A 1 81 ? -15.790 2.812 8.200 1.00 91.88 81 ALA A CA 1
ATOM 648 C C . ALA A 1 81 ? -15.067 4.133 7.876 1.00 91.88 81 ALA A C 1
ATOM 650 O O . ALA A 1 81 ? -14.422 4.245 6.837 1.00 91.88 81 ALA A O 1
ATOM 651 N N . SER A 1 82 ? -15.144 5.152 8.740 1.00 92.31 82 SER A N 1
ATOM 652 C CA . SER A 1 82 ? -14.446 6.422 8.477 1.00 92.31 82 SER A CA 1
ATOM 653 C C . SER A 1 82 ? -12.934 6.284 8.626 1.00 92.31 82 SER A C 1
ATOM 655 O O . SER A 1 82 ? -12.189 6.895 7.866 1.00 92.31 82 SER A O 1
ATOM 657 N N . THR A 1 83 ? -12.482 5.467 9.581 1.00 93.75 83 THR A N 1
ATOM 658 C CA . THR A 1 83 ? -11.058 5.179 9.763 1.00 93.75 83 THR A CA 1
ATOM 659 C C . THR A 1 83 ? -10.507 4.406 8.569 1.00 93.75 83 THR A C 1
ATOM 661 O O . THR A 1 83 ? -9.468 4.780 8.033 1.00 93.75 83 THR A O 1
ATOM 664 N N . PHE A 1 84 ? -11.251 3.412 8.080 1.00 94.94 84 PHE A N 1
ATOM 665 C CA . PHE A 1 84 ? -10.948 2.716 6.835 1.00 94.94 84 PHE A CA 1
ATOM 666 C C . PHE A 1 84 ? -10.782 3.683 5.658 1.00 94.94 84 PHE A C 1
ATOM 668 O O . PHE A 1 84 ? -9.771 3.615 4.970 1.00 94.94 84 PHE A O 1
ATOM 675 N N . LYS A 1 85 ? -11.722 4.618 5.449 1.00 95.56 85 LYS A N 1
ATOM 676 C CA . LYS A 1 85 ? -11.629 5.599 4.351 1.00 95.56 85 LYS A CA 1
ATOM 677 C C . LYS A 1 85 ? -10.345 6.423 4.415 1.00 95.56 85 LYS A C 1
ATOM 679 O O . LYS A 1 85 ? -9.661 6.544 3.407 1.00 95.56 85 LYS A O 1
ATOM 684 N N . SER A 1 86 ? -9.991 6.921 5.600 1.00 94.56 86 SER A N 1
ATOM 685 C CA . SER A 1 86 ? -8.750 7.677 5.795 1.00 94.56 86 SER A CA 1
ATOM 686 C C . SER A 1 86 ? -7.510 6.828 5.494 1.00 94.56 86 SER A C 1
ATOM 688 O O . SER A 1 86 ? -6.599 7.290 4.815 1.00 94.56 86 SER A O 1
ATOM 690 N N . HIS A 1 87 ? -7.479 5.570 5.938 1.00 95.44 87 HIS A N 1
ATOM 691 C CA . HIS A 1 87 ? -6.372 4.661 5.632 1.00 95.44 87 HIS A CA 1
ATOM 692 C C . HIS A 1 87 ? -6.297 4.281 4.148 1.00 95.44 87 HIS A C 1
ATOM 694 O O . HIS A 1 87 ? -5.204 4.156 3.598 1.00 95.44 87 HIS A O 1
ATOM 700 N N . PHE A 1 88 ? -7.445 4.137 3.491 1.00 96.88 88 PHE A N 1
ATOM 701 C CA . PHE A 1 88 ? -7.533 3.876 2.061 1.00 96.88 88 PHE A CA 1
ATOM 702 C C . PHE A 1 88 ? -7.025 5.070 1.236 1.00 96.88 88 PHE A C 1
ATOM 704 O O . PHE A 1 88 ? -6.268 4.896 0.283 1.00 96.88 88 PHE A O 1
ATOM 711 N N . GLU A 1 89 ? -7.393 6.294 1.618 1.00 96.19 89 GLU A N 1
ATOM 712 C CA . GLU A 1 89 ? -6.873 7.532 1.020 1.00 96.19 89 GLU A CA 1
ATOM 713 C C . GLU A 1 89 ? -5.351 7.652 1.195 1.00 96.19 89 GLU A C 1
ATOM 715 O O . GLU A 1 89 ? -4.632 8.012 0.255 1.00 96.19 89 GLU A O 1
ATOM 720 N N . ASP A 1 90 ? -4.839 7.280 2.367 1.00 95.62 90 ASP A N 1
ATOM 721 C CA . ASP A 1 90 ? -3.406 7.300 2.653 1.00 95.62 90 ASP A CA 1
ATOM 722 C C . ASP A 1 90 ? -2.612 6.359 1.739 1.00 95.62 90 ASP A C 1
ATOM 724 O O . ASP A 1 90 ? -1.632 6.790 1.127 1.00 95.62 90 ASP A O 1
ATOM 728 N N . ILE A 1 91 ? -3.039 5.100 1.586 1.00 97.31 91 ILE A N 1
ATOM 729 C CA . ILE A 1 91 ? -2.353 4.165 0.680 1.00 97.31 91 ILE A CA 1
ATOM 730 C C . ILE A 1 91 ? -2.545 4.559 -0.792 1.00 97.31 91 ILE A C 1
ATOM 732 O O . ILE A 1 91 ? -1.600 4.469 -1.574 1.00 97.31 91 ILE A O 1
ATOM 736 N N . ALA A 1 92 ? -3.715 5.071 -1.184 1.00 97.44 92 ALA A N 1
ATOM 737 C CA . ALA A 1 92 ? -3.955 5.533 -2.551 1.00 97.44 92 ALA A CA 1
ATOM 738 C C . ALA A 1 92 ? -3.019 6.688 -2.944 1.00 97.44 92 ALA A C 1
ATOM 740 O O . ALA A 1 92 ? -2.416 6.667 -4.018 1.00 97.44 92 ALA A O 1
ATOM 741 N N . THR A 1 93 ? -2.841 7.673 -2.060 1.00 96.81 93 THR A N 1
ATOM 742 C CA . THR A 1 93 ? -1.906 8.785 -2.298 1.00 96.81 93 THR A CA 1
ATOM 743 C C . THR A 1 93 ? -0.443 8.337 -2.242 1.00 96.81 93 THR A C 1
ATOM 745 O O . THR A 1 93 ? 0.377 8.842 -3.014 1.00 96.81 93 THR A O 1
ATOM 748 N N . ALA A 1 94 ? -0.110 7.348 -1.403 1.00 97.00 94 ALA A N 1
ATOM 749 C CA . ALA A 1 94 ? 1.210 6.720 -1.398 1.00 97.00 94 ALA A CA 1
ATOM 750 C C . ALA A 1 94 ? 1.521 6.035 -2.739 1.00 97.00 94 ALA A C 1
ATOM 752 O O . ALA A 1 94 ? 2.612 6.228 -3.272 1.00 97.00 94 ALA A O 1
ATOM 753 N N . ILE A 1 95 ? 0.561 5.305 -3.322 1.00 97.50 95 ILE A N 1
ATOM 754 C CA . ILE A 1 95 ? 0.682 4.682 -4.651 1.00 97.50 95 ILE A CA 1
ATOM 755 C C . ILE A 1 95 ? 0.888 5.749 -5.733 1.00 97.50 95 ILE A C 1
ATOM 757 O O . ILE A 1 95 ? 1.798 5.619 -6.556 1.00 97.50 95 ILE A O 1
ATOM 761 N N . GLU A 1 96 ? 0.099 6.830 -5.712 1.00 97.06 96 GLU A N 1
ATOM 762 C CA . GLU A 1 96 ? 0.246 7.938 -6.665 1.00 97.06 96 GLU A CA 1
ATOM 763 C C . GLU A 1 96 ? 1.663 8.544 -6.616 1.00 97.06 96 GLU A C 1
ATOM 765 O O . GLU A 1 96 ? 2.296 8.761 -7.655 1.00 97.06 96 GLU A O 1
ATOM 770 N N . CYS A 1 97 ? 2.187 8.789 -5.413 1.00 96.88 97 CYS A N 1
ATOM 771 C CA . CYS A 1 97 ? 3.529 9.340 -5.225 1.00 96.88 97 CYS A CA 1
ATOM 772 C C . CYS A 1 97 ? 4.629 8.325 -5.568 1.00 96.88 97 CYS A C 1
ATOM 774 O O . CYS A 1 97 ? 5.592 8.672 -6.261 1.00 96.88 97 CYS A O 1
ATOM 776 N N . TYR A 1 98 ? 4.469 7.057 -5.176 1.00 96.75 98 TYR A N 1
ATOM 777 C CA . TYR A 1 98 ? 5.389 5.973 -5.519 1.00 96.75 98 TYR A CA 1
ATOM 778 C C . TYR A 1 98 ? 5.559 5.847 -7.035 1.00 96.75 98 TYR A C 1
ATOM 780 O O . TYR A 1 98 ? 6.692 5.741 -7.514 1.00 96.75 98 TYR A O 1
ATOM 788 N N . ALA A 1 99 ? 4.472 5.977 -7.802 1.00 95.62 99 ALA A N 1
ATOM 789 C CA . ALA A 1 99 ? 4.493 5.908 -9.260 1.00 95.62 99 ALA A CA 1
ATOM 790 C C . ALA A 1 99 ? 5.459 6.916 -9.918 1.00 95.62 99 ALA A C 1
ATOM 792 O O . ALA A 1 99 ? 5.940 6.656 -11.025 1.00 95.62 99 ALA A O 1
ATOM 793 N N . LYS A 1 100 ? 5.777 8.037 -9.249 1.00 94.88 100 LYS A N 1
ATOM 794 C CA . LYS A 1 100 ? 6.726 9.062 -9.732 1.00 94.88 100 LYS A CA 1
ATOM 795 C C . LYS A 1 100 ? 8.054 9.097 -8.965 1.00 94.88 100 LYS A C 1
ATOM 797 O O . LYS A 1 100 ? 8.929 9.890 -9.315 1.00 94.88 100 LYS A O 1
ATOM 802 N N . SER A 1 101 ? 8.217 8.247 -7.956 1.00 95.31 101 SER A N 1
ATOM 803 C CA . SER A 1 101 ? 9.373 8.254 -7.059 1.00 95.31 101 SER A CA 1
ATOM 804 C C . SER A 1 101 ? 10.667 7.771 -7.729 1.00 95.31 101 SER A C 1
ATOM 806 O O . SER A 1 101 ? 10.659 6.989 -8.686 1.00 95.31 101 SER A O 1
ATOM 808 N N . SER A 1 102 ? 11.808 8.216 -7.195 1.00 94.19 102 SER A N 1
ATOM 809 C CA . SER A 1 102 ? 13.123 7.635 -7.499 1.00 94.19 102 SER A CA 1
ATOM 810 C C . SER A 1 102 ? 13.210 6.178 -7.040 1.00 94.19 102 SER A C 1
ATOM 812 O O . SER A 1 102 ? 13.722 5.349 -7.788 1.00 94.19 102 SER A O 1
ATOM 814 N N . LEU A 1 103 ? 12.617 5.857 -5.883 1.00 93.62 103 LEU A N 1
ATOM 815 C CA . LEU A 1 103 ? 12.554 4.508 -5.316 1.00 93.62 103 LEU A CA 1
ATOM 816 C C . LEU A 1 103 ? 11.992 3.486 -6.316 1.00 93.62 103 LEU A C 1
ATOM 818 O O . LEU A 1 103 ? 12.592 2.437 -6.542 1.00 93.62 103 LEU A O 1
ATOM 822 N N . LYS A 1 104 ? 10.873 3.813 -6.977 1.00 94.69 104 LYS A N 1
ATOM 823 C CA . LYS A 1 104 ? 10.289 2.951 -8.013 1.00 94.69 104 LYS A CA 1
ATOM 824 C C . LYS A 1 104 ? 11.256 2.719 -9.169 1.00 94.69 104 LYS A C 1
ATOM 826 O O . LYS A 1 104 ? 11.383 1.588 -9.641 1.00 94.69 104 LYS A O 1
ATOM 831 N N . LYS A 1 105 ? 11.917 3.777 -9.650 1.00 93.50 105 LYS A N 1
ATOM 832 C CA . LYS A 1 105 ? 12.865 3.682 -10.771 1.00 93.50 105 LYS A CA 1
ATOM 833 C C . LYS A 1 105 ? 14.026 2.759 -10.419 1.00 93.50 105 LYS A C 1
ATOM 835 O O . LYS A 1 105 ? 14.330 1.873 -11.210 1.00 93.50 105 LYS A O 1
ATOM 840 N N . GLU A 1 106 ? 14.612 2.946 -9.242 1.00 92.25 106 GLU A N 1
ATOM 841 C CA . GLU A 1 106 ? 15.748 2.167 -8.755 1.00 92.25 106 GLU A CA 1
ATOM 842 C C . GLU A 1 106 ? 15.402 0.677 -8.635 1.00 92.25 106 GLU A C 1
ATOM 844 O O . GLU A 1 106 ? 16.046 -0.158 -9.270 1.00 92.25 106 GLU A O 1
ATOM 849 N N . ILE A 1 107 ? 14.332 0.337 -7.909 1.00 91.06 107 ILE A N 1
ATOM 850 C CA . ILE A 1 107 ? 13.968 -1.067 -7.669 1.00 91.06 107 ILE A CA 1
ATOM 851 C C . ILE A 1 107 ? 13.564 -1.765 -8.973 1.00 91.06 107 ILE A C 1
ATOM 853 O O . ILE A 1 107 ? 14.014 -2.877 -9.250 1.00 91.06 107 ILE A O 1
ATOM 857 N N . ASN A 1 108 ? 12.774 -1.111 -9.834 1.00 92.00 108 ASN A N 1
ATOM 858 C CA . ASN A 1 108 ? 12.413 -1.711 -11.122 1.00 92.00 108 ASN A CA 1
ATOM 859 C C . ASN A 1 108 ? 13.644 -1.932 -12.012 1.00 92.00 108 ASN A C 1
ATOM 861 O O . ASN A 1 108 ? 13.707 -2.940 -12.711 1.00 92.00 108 ASN A O 1
ATOM 865 N N . GLN A 1 109 ? 14.624 -1.021 -12.007 1.00 90.56 109 GLN A N 1
ATOM 866 C CA . GLN A 1 109 ? 15.865 -1.207 -12.766 1.00 90.56 109 GLN A CA 1
ATOM 867 C C . GLN A 1 109 ? 16.663 -2.414 -12.266 1.00 90.56 109 GLN A C 1
ATOM 869 O O . GLN A 1 109 ? 17.165 -3.180 -13.092 1.00 90.56 109 GLN A O 1
ATOM 874 N N . GLN A 1 110 ? 16.742 -2.621 -10.950 1.00 88.75 110 GLN A N 1
ATOM 875 C CA . GLN A 1 110 ? 17.409 -3.784 -10.357 1.00 88.75 110 GLN A CA 1
ATOM 876 C C . GLN A 1 110 ? 16.740 -5.096 -10.799 1.00 88.75 110 GLN A C 1
ATOM 878 O O . GLN A 1 110 ? 17.414 -5.983 -11.324 1.00 88.75 110 GLN A O 1
ATOM 883 N N . VAL A 1 111 ? 15.409 -5.184 -10.694 1.00 87.19 111 VAL A N 1
ATOM 884 C CA . VAL A 1 111 ? 14.633 -6.371 -11.101 1.00 87.19 111 VAL A CA 1
ATOM 885 C C . VAL A 1 111 ? 14.783 -6.659 -12.597 1.00 87.19 111 VAL A C 1
ATOM 887 O O . VAL A 1 111 ? 15.036 -7.796 -12.997 1.00 87.19 111 VAL A O 1
ATOM 890 N N . ILE A 1 112 ? 14.679 -5.628 -13.441 1.00 88.56 112 ILE A N 1
ATOM 891 C CA . ILE A 1 112 ? 14.837 -5.763 -14.895 1.00 88.56 112 ILE A CA 1
ATOM 892 C C . ILE A 1 112 ? 16.230 -6.286 -15.253 1.00 88.56 112 ILE A C 1
ATOM 894 O O . ILE A 1 112 ? 16.349 -7.195 -16.080 1.00 88.56 112 ILE A O 1
ATOM 898 N N . SER A 1 113 ? 17.264 -5.733 -14.616 1.00 86.06 113 SER A N 1
ATOM 899 C CA . SER A 1 113 ? 18.660 -6.101 -14.866 1.00 86.06 113 SER A CA 1
ATOM 900 C C . SER A 1 113 ? 18.958 -7.541 -14.445 1.00 86.06 113 SER A C 1
ATOM 902 O O . SER A 1 113 ? 19.735 -8.217 -15.115 1.00 86.06 113 SER A O 1
ATOM 904 N N . ALA A 1 114 ? 18.305 -8.035 -13.389 1.00 83.75 114 ALA A N 1
ATOM 905 C CA . ALA A 1 114 ? 18.488 -9.396 -12.891 1.00 83.75 114 ALA A CA 1
ATOM 906 C C . ALA A 1 114 ? 17.870 -10.481 -13.797 1.00 83.75 114 ALA A C 1
ATOM 908 O O . ALA A 1 114 ? 18.421 -11.575 -13.889 1.00 83.75 114 ALA A O 1
ATOM 909 N N . GLY A 1 115 ? 16.749 -10.204 -14.480 1.00 74.31 115 GLY A N 1
ATOM 910 C CA . GLY A 1 115 ? 15.982 -11.244 -15.191 1.00 74.31 115 GLY A CA 1
ATOM 911 C C . GLY A 1 115 ? 15.628 -10.967 -16.655 1.00 74.31 115 GLY A C 1
ATOM 912 O O . GLY A 1 115 ? 14.777 -11.654 -17.211 1.00 74.31 115 GLY A O 1
ATOM 913 N N . ARG A 1 116 ? 16.282 -9.995 -17.311 1.00 67.62 116 ARG A N 1
ATOM 914 C CA . ARG A 1 116 ? 16.044 -9.610 -18.724 1.00 67.62 116 ARG A CA 1
ATOM 915 C C . ARG A 1 116 ? 14.598 -9.166 -19.017 1.00 67.62 116 ARG A C 1
ATOM 917 O O . ARG A 1 116 ? 14.082 -9.390 -20.111 1.00 67.62 116 ARG A O 1
ATOM 924 N N . TYR A 1 117 ? 13.956 -8.467 -18.083 1.00 79.25 117 TYR A N 1
ATOM 925 C CA . TYR A 1 117 ? 12.558 -8.013 -18.195 1.00 79.25 117 TYR A CA 1
ATOM 926 C C . TYR A 1 117 ? 12.398 -6.658 -18.920 1.00 79.25 117 TYR A C 1
ATOM 928 O O . TYR A 1 117 ? 11.633 -5.781 -18.506 1.00 79.25 117 TYR A O 1
ATOM 936 N N . ASN A 1 118 ? 13.149 -6.444 -20.004 1.00 79.38 118 ASN A N 1
ATOM 937 C CA . ASN A 1 118 ? 13.094 -5.188 -20.756 1.00 79.38 118 ASN A CA 1
ATOM 938 C C . ASN A 1 118 ? 11.742 -5.008 -21.461 1.00 79.38 118 ASN A C 1
ATOM 940 O O . ASN A 1 118 ? 11.189 -5.938 -22.044 1.00 79.38 118 ASN A O 1
ATOM 944 N N . GLY A 1 119 ? 11.228 -3.775 -21.446 1.00 84.06 119 GLY A N 1
ATOM 945 C CA . GLY A 1 119 ? 9.959 -3.434 -22.096 1.00 84.06 119 GLY A CA 1
ATOM 946 C C . GLY A 1 119 ? 8.710 -3.917 -21.352 1.00 84.06 119 GLY A C 1
ATOM 947 O O . GLY A 1 119 ? 7.616 -3.815 -21.902 1.00 84.06 119 GLY A O 1
ATOM 948 N N . CYS A 1 120 ? 8.841 -4.413 -20.116 1.00 89.62 120 CYS A N 1
ATOM 949 C CA . CYS A 1 120 ? 7.687 -4.789 -19.308 1.00 89.62 120 CYS A CA 1
ATOM 950 C C . CYS A 1 120 ? 6.865 -3.568 -18.865 1.00 89.62 120 CYS A C 1
ATOM 952 O O . CYS A 1 120 ? 7.401 -2.533 -18.428 1.00 89.62 120 CYS A O 1
ATOM 954 N N . LYS A 1 121 ? 5.543 -3.738 -18.928 1.00 93.44 121 LYS A N 1
ATOM 955 C CA . LYS A 1 121 ? 4.555 -2.877 -18.274 1.00 93.44 121 LYS A CA 1
ATOM 956 C C . LYS A 1 121 ? 4.806 -2.908 -16.768 1.00 93.44 121 LYS A C 1
ATOM 958 O O . LYS A 1 121 ? 5.175 -3.943 -16.226 1.00 93.44 121 LYS A O 1
ATOM 963 N N . LYS A 1 122 ? 4.624 -1.774 -16.095 1.00 94.88 122 LYS A N 1
ATOM 964 C CA . LYS A 1 122 ? 4.778 -1.661 -14.638 1.00 94.88 122 LYS A CA 1
ATOM 965 C C . LYS A 1 122 ? 3.413 -1.374 -14.051 1.00 94.88 122 LYS A C 1
ATOM 967 O O . LYS A 1 122 ? 2.770 -0.409 -14.465 1.00 94.88 122 LYS A O 1
ATOM 972 N N . VAL A 1 123 ? 2.976 -2.226 -13.144 1.00 95.81 123 VAL A N 1
ATOM 973 C CA . VAL A 1 123 ? 1.679 -2.130 -12.484 1.00 95.81 123 VAL A CA 1
ATOM 974 C C . VAL A 1 123 ? 1.929 -1.868 -11.011 1.00 95.81 123 VAL A C 1
ATOM 976 O O . VAL A 1 123 ? 2.802 -2.496 -10.425 1.00 95.81 123 VAL A O 1
ATOM 979 N N . ASP A 1 124 ? 1.199 -0.906 -10.454 1.00 96.94 124 ASP A N 1
ATOM 980 C CA . ASP A 1 124 ? 1.230 -0.597 -9.029 1.00 96.94 124 ASP A CA 1
ATOM 981 C C . ASP A 1 124 ? -0.088 -1.071 -8.410 1.00 96.94 124 ASP A C 1
ATOM 983 O O . ASP A 1 124 ? -1.168 -0.651 -8.846 1.00 96.94 124 ASP A O 1
ATOM 987 N N . THR A 1 125 ? 0.016 -1.940 -7.410 1.00 96.75 125 THR A N 1
ATOM 988 C CA . THR A 1 125 ? -1.106 -2.566 -6.707 1.00 96.75 125 THR A CA 1
ATOM 989 C C . THR A 1 125 ? -0.962 -2.295 -5.215 1.00 96.75 125 THR A C 1
ATOM 991 O O . THR A 1 125 ? 0.103 -2.509 -4.642 1.00 96.75 125 THR A O 1
ATOM 994 N N . GLY A 1 126 ? -2.023 -1.810 -4.576 1.00 97.25 126 GLY A N 1
ATOM 995 C CA . GLY A 1 126 ? -2.063 -1.621 -3.130 1.00 97.25 126 GLY A CA 1
ATOM 996 C C . GLY A 1 126 ? -2.560 -2.858 -2.393 1.00 97.25 126 GLY A C 1
ATOM 997 O O . GLY A 1 126 ? -3.457 -3.545 -2.879 1.00 97.25 126 GLY A O 1
ATOM 998 N N . VAL A 1 127 ? -2.038 -3.095 -1.193 1.00 96.94 127 VAL A N 1
ATOM 999 C CA . VAL A 1 127 ? -2.610 -4.030 -0.215 1.00 96.94 127 VAL A CA 1
ATOM 1000 C C . VAL A 1 127 ? -2.707 -3.317 1.128 1.00 96.94 127 VAL A C 1
ATOM 1002 O O . VAL A 1 127 ? -1.697 -2.890 1.684 1.00 96.94 127 VAL A O 1
ATOM 1005 N N . LEU A 1 128 ? -3.924 -3.164 1.639 1.00 96.56 128 LEU A N 1
ATOM 1006 C CA . LEU A 1 128 ? -4.204 -2.540 2.924 1.00 96.56 128 LEU A CA 1
ATOM 1007 C C . LEU A 1 128 ? -4.615 -3.614 3.931 1.00 96.56 128 LEU A C 1
ATOM 1009 O O . LEU A 1 128 ? -5.749 -4.074 3.917 1.00 96.56 128 LEU A O 1
ATOM 1013 N N . PHE A 1 129 ? -3.721 -3.953 4.854 1.00 94.75 129 PHE A N 1
ATOM 1014 C CA . PHE A 1 129 ? -4.080 -4.768 6.009 1.00 94.75 129 PHE A CA 1
ATOM 1015 C C . PHE A 1 129 ? -4.764 -3.882 7.048 1.00 94.75 129 PHE A C 1
ATOM 1017 O O . PHE A 1 129 ? -4.099 -3.136 7.766 1.00 94.75 129 PHE A O 1
ATOM 1024 N N . TYR A 1 130 ? -6.094 -3.950 7.122 1.00 93.50 130 TYR A N 1
ATOM 1025 C CA . TYR A 1 130 ? -6.880 -3.220 8.115 1.00 93.50 130 TYR A CA 1
ATOM 1026 C C . TYR A 1 130 ? -7.347 -4.161 9.231 1.00 93.50 130 TYR A C 1
ATOM 1028 O O . TYR A 1 130 ? -8.338 -4.873 9.090 1.00 93.50 130 TYR A O 1
ATOM 1036 N N . ILE A 1 131 ? -6.604 -4.186 10.339 1.00 89.56 131 ILE A N 1
ATOM 1037 C CA . ILE A 1 131 ? -6.754 -5.184 11.404 1.00 89.56 131 ILE A CA 1
ATOM 1038 C C . ILE A 1 131 ? -7.459 -4.552 12.608 1.00 89.56 131 ILE A C 1
ATOM 1040 O O . ILE A 1 131 ? -6.898 -3.691 13.290 1.00 89.56 131 ILE A O 1
ATOM 1044 N N . ASN A 1 132 ? -8.687 -4.996 12.894 1.00 87.12 132 ASN A N 1
ATOM 1045 C CA . ASN A 1 132 ? -9.450 -4.559 14.065 1.00 87.12 132 ASN A CA 1
ATOM 1046 C C . ASN A 1 132 ? -9.223 -5.500 15.255 1.00 87.12 132 ASN A C 1
ATOM 1048 O O . ASN A 1 132 ? -9.664 -6.648 15.238 1.00 87.12 132 ASN A O 1
ATOM 1052 N N . ASN A 1 133 ? -8.573 -5.002 16.307 1.00 84.38 133 ASN A N 1
ATOM 1053 C CA . ASN A 1 133 ? -8.328 -5.763 17.530 1.00 84.38 133 ASN A CA 1
ATOM 1054 C C . ASN A 1 133 ? -9.518 -5.654 18.504 1.00 84.38 133 ASN A C 1
ATOM 1056 O O . ASN A 1 133 ? -9.439 -4.960 19.521 1.00 84.38 133 ASN A O 1
ATOM 1060 N N . ASP A 1 134 ? -10.641 -6.295 18.165 1.00 85.44 134 ASP A N 1
ATOM 1061 C CA . ASP A 1 134 ? -11.807 -6.410 19.053 1.00 85.44 134 ASP A CA 1
ATOM 1062 C C . ASP A 1 134 ? -11.802 -7.747 19.801 1.00 85.44 134 ASP A C 1
ATOM 1064 O O . ASP A 1 134 ? -11.550 -8.799 19.218 1.00 85.44 134 ASP A O 1
ATOM 1068 N N . SER A 1 135 ? -12.067 -7.719 21.107 1.00 84.81 135 SER A N 1
ATOM 1069 C CA . SER A 1 135 ? -12.144 -8.934 21.924 1.00 84.81 135 SER A CA 1
ATOM 1070 C C . SER A 1 135 ? -13.423 -9.734 21.672 1.00 84.81 135 SER A C 1
ATOM 1072 O O . SER A 1 135 ? -13.473 -10.916 22.006 1.00 84.81 135 SER A O 1
ATOM 1074 N N . ASN A 1 136 ? -14.450 -9.114 21.083 1.00 84.75 136 ASN A N 1
ATOM 1075 C CA . ASN A 1 136 ? -15.662 -9.787 20.643 1.00 84.75 136 ASN A CA 1
ATOM 1076 C C . ASN A 1 136 ? -15.485 -10.324 19.204 1.00 84.75 136 ASN A C 1
ATOM 1078 O O . ASN A 1 136 ? -15.375 -9.509 18.284 1.00 84.75 136 ASN A O 1
ATOM 1082 N N . PRO A 1 137 ? -15.534 -11.655 18.978 1.00 81.56 137 PRO A N 1
ATOM 1083 C CA . PRO A 1 137 ? -15.395 -12.262 17.649 1.00 81.56 137 PRO A CA 1
ATOM 1084 C C . PRO A 1 137 ? -16.357 -11.701 16.595 1.00 81.56 137 PRO A C 1
ATOM 1086 O O . PRO A 1 137 ? -15.957 -11.480 15.456 1.00 81.56 137 PRO A O 1
ATOM 1089 N N . ASP A 1 138 ? -17.594 -11.374 16.979 1.00 80.50 138 ASP A N 1
ATOM 1090 C CA . ASP A 1 138 ? -18.600 -10.839 16.052 1.00 80.50 138 ASP A CA 1
ATOM 1091 C C . ASP A 1 138 ? -18.249 -9.428 15.552 1.00 80.50 138 ASP A C 1
ATOM 1093 O O . ASP A 1 138 ? -18.750 -8.979 14.524 1.00 80.50 138 ASP A O 1
ATOM 1097 N N . LYS A 1 139 ? -17.395 -8.706 16.287 1.00 81.06 139 LYS A N 1
ATOM 1098 C CA . LYS A 1 139 ? -16.915 -7.362 15.934 1.00 81.06 139 LYS A CA 1
ATOM 1099 C C . LYS A 1 139 ? -15.538 -7.373 15.271 1.00 81.06 139 LYS A C 1
ATOM 1101 O O . LYS A 1 139 ? -15.070 -6.325 14.821 1.00 81.06 139 LYS A O 1
ATOM 1106 N N . GLN A 1 140 ? -14.888 -8.535 15.208 1.00 80.94 140 GLN A N 1
ATOM 1107 C CA . GLN A 1 140 ? -13.649 -8.705 14.452 1.00 80.94 140 GLN A CA 1
ATOM 1108 C C . GLN A 1 140 ? -13.925 -8.691 12.943 1.00 80.94 140 GLN A C 1
ATOM 1110 O O . GLN A 1 140 ? -13.127 -8.129 12.193 1.00 80.94 140 GLN A O 1
ATOM 1115 N N . ASP A 1 141 ? -15.070 -9.225 12.493 1.00 86.88 141 ASP A N 1
ATOM 1116 C CA . ASP A 1 141 ? -15.496 -9.103 11.094 1.00 86.88 141 ASP A CA 1
ATOM 1117 C C . ASP A 1 141 ? -15.997 -7.684 10.792 1.00 86.88 141 ASP A C 1
ATOM 1119 O O . ASP A 1 141 ? -17.141 -7.296 11.047 1.00 86.88 141 ASP A O 1
ATOM 1123 N N . ILE A 1 142 ? -15.105 -6.904 10.193 1.00 88.88 142 ILE A N 1
ATOM 1124 C CA . ILE A 1 142 ? -15.365 -5.531 9.773 1.00 88.88 142 ILE A CA 1
ATOM 1125 C C . ILE A 1 142 ? -15.737 -5.402 8.290 1.00 88.88 142 ILE A C 1
ATOM 1127 O O . ILE A 1 142 ? -16.035 -4.290 7.846 1.00 88.88 142 ILE A O 1
ATOM 1131 N N . ILE A 1 143 ? -15.778 -6.497 7.518 1.00 90.19 143 ILE A N 1
ATOM 1132 C CA . ILE A 1 143 ? -16.043 -6.464 6.067 1.00 90.19 143 ILE A CA 1
ATOM 1133 C C . ILE A 1 143 ? -17.405 -5.824 5.803 1.00 90.19 143 ILE A C 1
ATOM 1135 O O . ILE A 1 143 ? -17.548 -4.926 4.968 1.00 90.19 143 ILE A O 1
ATOM 1139 N N . SER A 1 144 ? -18.416 -6.239 6.568 1.00 89.75 144 SER A N 1
ATOM 1140 C CA . SER A 1 144 ? -19.776 -5.702 6.477 1.00 89.75 144 SER A CA 1
ATOM 1141 C C . SER A 1 144 ? -19.846 -4.190 6.736 1.00 89.75 144 SER A C 1
ATOM 1143 O O . SER A 1 144 ? -20.672 -3.508 6.124 1.00 89.75 144 SER A O 1
ATOM 1145 N N . SER A 1 145 ? -18.950 -3.671 7.581 1.00 89.8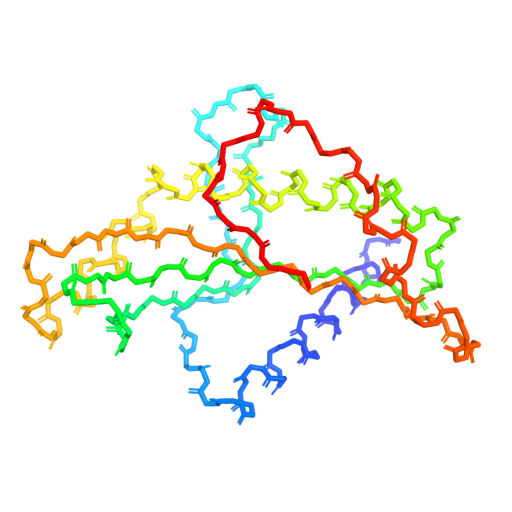1 145 SER A N 1
ATOM 1146 C CA . SER A 1 145 ? -18.865 -2.256 7.948 1.00 89.81 145 SER A CA 1
ATOM 1147 C C . SER A 1 145 ? -18.172 -1.411 6.880 1.00 89.81 145 SER A C 1
ATOM 1149 O O . SER A 1 145 ? -18.500 -0.234 6.733 1.00 89.81 145 SER A O 1
ATOM 1151 N N . ILE A 1 146 ? -17.233 -1.989 6.123 1.00 93.12 146 ILE A N 1
ATOM 1152 C CA . ILE A 1 146 ? -16.432 -1.242 5.143 1.00 93.12 146 ILE A CA 1
ATOM 1153 C C . ILE A 1 146 ? -16.894 -1.423 3.694 1.00 93.12 146 ILE A C 1
ATOM 1155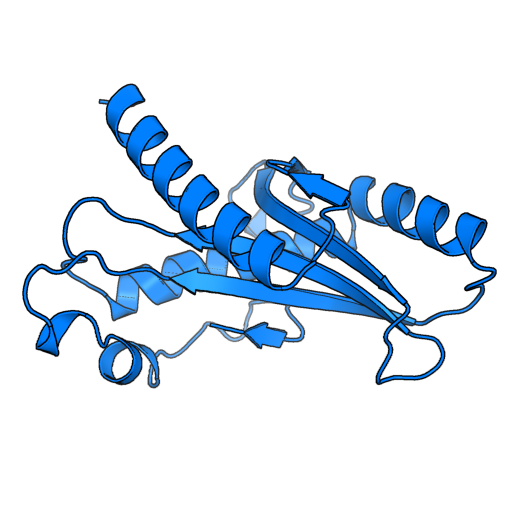 O O . ILE A 1 146 ? -16.654 -0.521 2.895 1.00 93.12 146 ILE A O 1
ATOM 1159 N N . LYS A 1 147 ? -17.602 -2.510 3.348 1.00 90.50 147 LYS A N 1
ATOM 1160 C CA . LYS A 1 147 ? -17.959 -2.861 1.954 1.00 90.50 147 LYS A CA 1
ATOM 1161 C C . LYS A 1 147 ? -18.711 -1.774 1.176 1.00 90.50 147 LYS A C 1
ATOM 1163 O O . LYS A 1 147 ? -18.586 -1.693 -0.038 1.00 90.50 147 LYS A O 1
ATOM 1168 N N . ASN A 1 148 ? -19.489 -0.942 1.872 1.00 88.62 148 ASN A N 1
ATOM 1169 C CA . ASN A 1 148 ? -20.288 0.136 1.276 1.00 88.62 148 ASN A CA 1
ATOM 1170 C C . ASN A 1 148 ? -19.618 1.516 1.422 1.00 88.62 148 ASN A C 1
ATOM 1172 O O . ASN A 1 148 ? -20.263 2.551 1.242 1.00 88.62 148 ASN A O 1
ATOM 1176 N N . SER A 1 149 ? -18.338 1.556 1.798 1.00 91.94 149 SER A N 1
ATOM 1177 C CA . SER A 1 149 ? -17.602 2.805 1.960 1.00 91.94 149 SER A CA 1
ATOM 1178 C C . SER A 1 149 ? -17.437 3.501 0.615 1.00 91.94 149 SER A C 1
ATOM 1180 O O . SER A 1 149 ? -16.732 3.026 -0.267 1.00 91.94 149 SER A O 1
ATOM 1182 N N . GLN A 1 150 ? -18.055 4.671 0.477 1.00 90.38 150 GLN A N 1
ATOM 1183 C CA . GLN A 1 150 ? -17.802 5.558 -0.656 1.00 90.38 150 GLN A CA 1
ATOM 1184 C C . GLN A 1 150 ? -16.402 6.161 -0.533 1.00 90.38 150 GLN A C 1
ATOM 1186 O O . GLN A 1 150 ? -16.151 6.934 0.400 1.00 90.38 150 GLN A O 1
ATOM 1191 N N . ILE A 1 151 ? -15.523 5.774 -1.453 1.00 92.56 151 ILE A N 1
ATOM 1192 C CA . ILE A 1 151 ? -14.163 6.291 -1.612 1.00 92.56 151 ILE A CA 1
ATOM 1193 C C . ILE A 1 151 ? -14.191 7.479 -2.580 1.00 92.56 151 ILE A C 1
ATOM 1195 O O . ILE A 1 151 ? -14.957 7.470 -3.544 1.00 92.56 151 ILE A O 1
ATOM 1199 N N . SER A 1 152 ? -13.367 8.497 -2.324 1.00 90.56 152 SER A N 1
ATOM 1200 C CA . SER A 1 152 ? -13.258 9.662 -3.206 1.00 90.56 152 SER A CA 1
ATOM 1201 C C . SER A 1 152 ? -12.814 9.267 -4.620 1.00 90.56 152 SER A C 1
ATOM 1203 O O . SER A 1 152 ? -11.854 8.514 -4.797 1.00 90.56 152 SER A O 1
ATOM 1205 N N . SER A 1 153 ? -13.492 9.815 -5.631 1.00 89.75 153 SER A N 1
ATOM 1206 C CA . SER A 1 153 ? -13.158 9.621 -7.047 1.00 89.75 153 SER A CA 1
ATOM 1207 C C . SER A 1 153 ? -11.886 10.350 -7.485 1.00 89.75 153 SER A C 1
ATOM 1209 O O . SER A 1 153 ? -11.377 10.077 -8.567 1.00 89.75 153 SER A O 1
ATOM 1211 N N . ASP A 1 154 ? -11.377 11.276 -6.668 1.00 92.12 154 ASP A N 1
ATOM 1212 C CA . ASP A 1 154 ? -10.189 12.073 -6.996 1.00 92.12 154 ASP A CA 1
ATOM 1213 C C . ASP A 1 154 ? -8.872 11.322 -6.743 1.00 92.12 154 ASP A C 1
ATOM 1215 O O . ASP A 1 154 ? -7.805 11.757 -7.189 1.00 92.12 154 ASP A O 1
ATOM 1219 N N . LEU A 1 155 ? -8.935 10.193 -6.031 1.00 94.31 155 LEU A N 1
ATOM 1220 C CA . LEU A 1 155 ? -7.779 9.361 -5.722 1.00 94.31 155 LEU A CA 1
ATOM 1221 C C . LEU A 1 155 ? -7.262 8.644 -6.971 1.00 94.31 155 LEU A C 1
ATOM 1223 O O . LEU A 1 155 ? -8.021 8.010 -7.704 1.00 94.31 155 LEU A O 1
ATOM 1227 N N . LYS A 1 156 ? -5.942 8.675 -7.179 1.00 94.50 156 LYS A N 1
ATOM 1228 C CA . LYS A 1 156 ? -5.304 8.028 -8.332 1.00 94.50 156 LYS A CA 1
ATOM 1229 C C . LYS A 1 156 ? -4.609 6.737 -7.937 1.00 94.50 156 LYS A C 1
ATOM 1231 O O . LYS A 1 156 ? -3.447 6.724 -7.549 1.00 94.50 156 LYS A O 1
ATOM 1236 N N . TYR A 1 157 ? -5.316 5.636 -8.118 1.00 95.44 157 TYR A N 1
ATOM 1237 C CA . TYR A 1 157 ? -4.790 4.289 -7.949 1.00 95.44 157 TYR A CA 1
ATOM 1238 C C . TYR A 1 157 ? -5.432 3.371 -8.989 1.00 95.44 157 TYR A C 1
ATOM 124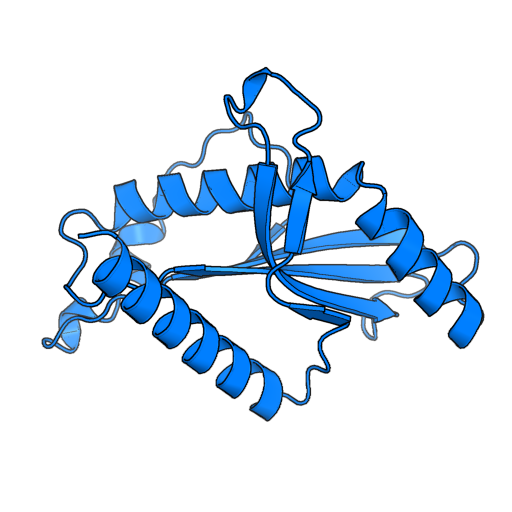0 O O . TYR A 1 157 ? -6.496 3.673 -9.529 1.00 95.44 157 TYR A O 1
ATOM 1248 N N . ARG A 1 158 ? -4.779 2.246 -9.293 1.00 94.00 158 ARG A N 1
ATOM 1249 C CA . ARG A 1 158 ? -5.368 1.222 -10.164 1.00 94.00 158 ARG A CA 1
ATOM 1250 C C . ARG A 1 158 ? -6.226 0.255 -9.358 1.00 94.00 158 ARG A C 1
ATOM 1252 O O . ARG A 1 158 ? -7.391 0.037 -9.675 1.00 94.00 158 ARG A O 1
ATOM 1259 N N . THR A 1 159 ? -5.629 -0.365 -8.347 1.00 95.31 159 THR A N 1
ATOM 1260 C CA . THR A 1 159 ? -6.280 -1.387 -7.525 1.00 95.31 159 THR A CA 1
ATOM 1261 C C . THR A 1 159 ? -5.670 -1.368 -6.133 1.00 95.31 159 THR A C 1
ATOM 1263 O O . THR A 1 159 ? -4.456 -1.223 -5.994 1.00 95.31 159 THR A O 1
ATOM 1266 N N . ILE A 1 160 ? -6.523 -1.497 -5.119 1.00 97.12 160 ILE A N 1
ATOM 1267 C CA . ILE A 1 160 ? -6.136 -1.711 -3.726 1.00 97.12 160 ILE A CA 1
ATOM 1268 C C . ILE A 1 160 ? -6.952 -2.902 -3.226 1.00 97.12 160 ILE A C 1
ATOM 1270 O O . ILE A 1 160 ? -8.180 -2.889 -3.322 1.00 97.12 160 ILE A O 1
ATOM 1274 N N . HIS A 1 161 ? -6.265 -3.923 -2.727 1.00 95.38 161 HIS A N 1
ATOM 1275 C CA . HIS A 1 161 ? -6.865 -5.045 -2.016 1.00 95.38 161 HIS A CA 1
ATOM 1276 C C . HIS A 1 161 ? -6.919 -4.728 -0.521 1.00 95.38 161 HIS A C 1
ATOM 1278 O O . HIS A 1 161 ? -6.021 -4.061 -0.004 1.00 95.38 161 HIS A O 1
ATOM 1284 N N . VAL A 1 162 ? -7.975 -5.186 0.146 1.00 92.56 162 VAL A N 1
ATOM 1285 C CA . VAL A 1 162 ? -8.223 -5.019 1.584 1.00 92.56 162 VAL A CA 1
ATOM 1286 C C . VAL A 1 162 ? -8.518 -6.388 2.167 1.00 92.56 162 VAL A C 1
ATOM 1288 O O . VAL A 1 162 ? -9.293 -7.114 1.502 1.00 92.56 162 VAL A O 1
#